Protein AF-A0A225DQ25-F1 (afdb_monomer_lite)

Sequence (58 aa):
MFNPRRQNWKRHFRWEITTLVGKTKTGIVTIYVLNINAPSRVSLRENLLFEGRFPPDE

pLDDT: mean 95.98, std 5.92, range [60.28, 98.62]

Structure (mmCIF, N/CA/C/O backbone):
data_AF-A0A225DQ25-F1
#
_entry.id   AF-A0A225DQ25-F1
#
loop_
_atom_site.group_PDB
_atom_site.id
_atom_site.type_symbol
_atom_site.label_atom_id
_atom_site.label_alt_id
_atom_site.label_comp_id
_atom_site.label_asym_id
_atom_site.label_entity_id
_atom_site.label_seq_id
_atom_site.pdbx_PDB_ins_code
_atom_site.Cartn_x
_atom_site.Cartn_y
_atom_site.Cartn_z
_atom_site.occupancy
_atom_site.B_iso_or_equiv
_atom_site.auth_seq_id
_atom_site.auth_comp_id
_atom_site.auth_asym_id
_atom_site.auth_atom_id
_atom_site.pdbx_PDB_model_num
ATOM 1 N N . MET A 1 1 ? -14.042 -1.318 8.219 1.00 88.12 1 MET A N 1
ATOM 2 C CA . MET A 1 1 ? -13.542 -1.629 6.861 1.00 88.12 1 MET A CA 1
ATOM 3 C C . MET A 1 1 ? -13.936 -0.498 5.909 1.00 88.12 1 MET A C 1
ATOM 5 O O . MET A 1 1 ? -14.923 0.171 6.196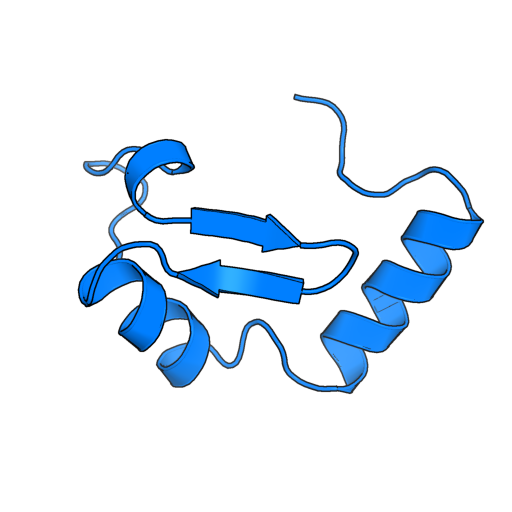 1.00 88.12 1 MET A O 1
ATOM 9 N N . PHE A 1 2 ? -13.145 -0.216 4.869 1.00 97.88 2 PHE A N 1
ATOM 10 C CA . PHE A 1 2 ? -13.350 0.904 3.936 1.00 97.88 2 PHE A CA 1
ATOM 11 C C . PHE A 1 2 ? -14.561 0.696 3.012 1.00 97.88 2 PHE A C 1
ATOM 13 O O . PHE A 1 2 ? -14.801 -0.416 2.550 1.00 97.88 2 PHE A O 1
ATOM 20 N N . ASN A 1 3 ? -15.300 1.770 2.723 1.00 97.31 3 ASN A N 1
ATOM 21 C CA . ASN A 1 3 ? -16.417 1.793 1.782 1.00 97.31 3 ASN A CA 1
ATOM 22 C C . ASN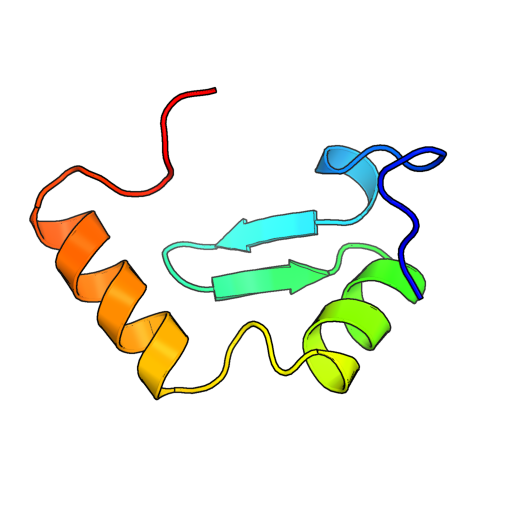 A 1 3 ? -16.151 2.811 0.652 1.00 97.31 3 ASN A C 1
ATOM 24 O O . ASN A 1 3 ? -16.364 4.009 0.866 1.00 97.31 3 ASN A O 1
ATOM 28 N N . PRO A 1 4 ? -15.773 2.363 -0.560 1.00 95.94 4 PRO A N 1
ATOM 29 C CA . PRO A 1 4 ? -15.413 3.254 -1.667 1.00 95.94 4 PRO A CA 1
ATOM 30 C C . PRO A 1 4 ? -16.561 4.144 -2.163 1.00 95.94 4 PRO A C 1
ATOM 32 O O . PRO A 1 4 ? -16.299 5.182 -2.755 1.00 95.94 4 PRO A O 1
ATOM 35 N N . ARG A 1 5 ? -17.830 3.792 -1.900 1.00 97.00 5 ARG A N 1
ATOM 36 C CA . ARG A 1 5 ? -18.989 4.609 -2.311 1.00 97.00 5 ARG A CA 1
ATOM 37 C C . ARG A 1 5 ? -19.259 5.794 -1.382 1.00 97.00 5 ARG A C 1
ATOM 39 O O . ARG A 1 5 ? -20.020 6.684 -1.738 1.00 97.00 5 ARG A O 1
ATOM 46 N N . ARG A 1 6 ? -18.708 5.780 -0.162 1.00 97.25 6 ARG A N 1
ATOM 47 C CA . ARG A 1 6 ? -18.999 6.782 0.886 1.00 97.25 6 ARG A CA 1
ATOM 48 C C . ARG A 1 6 ? -17.754 7.445 1.463 1.00 97.25 6 ARG A C 1
ATOM 50 O O . ARG A 1 6 ? -17.874 8.417 2.202 1.00 97.25 6 ARG A O 1
ATOM 57 N N . GLN A 1 7 ? -16.572 6.896 1.201 1.00 97.75 7 GLN A N 1
ATOM 58 C CA . GLN A 1 7 ? -15.327 7.323 1.825 1.00 97.75 7 GLN A CA 1
ATOM 59 C C . GLN A 1 7 ? -14.292 7.704 0.772 1.00 97.75 7 GLN A C 1
ATOM 61 O O . GLN A 1 7 ? -14.088 7.002 -0.213 1.00 97.75 7 GLN A O 1
ATOM 66 N N . ASN A 1 8 ? -13.603 8.816 1.016 1.00 97.38 8 ASN A N 1
ATOM 67 C CA . ASN A 1 8 ? -12.573 9.332 0.125 1.00 97.38 8 ASN A CA 1
ATOM 68 C C . ASN A 1 8 ? -11.283 8.495 0.218 1.00 97.38 8 ASN A C 1
ATOM 70 O O . ASN A 1 8 ? -10.728 8.336 1.306 1.00 97.38 8 ASN A O 1
ATOM 74 N N . TRP A 1 9 ? -10.770 8.012 -0.917 1.00 95.56 9 TRP A N 1
ATOM 75 C C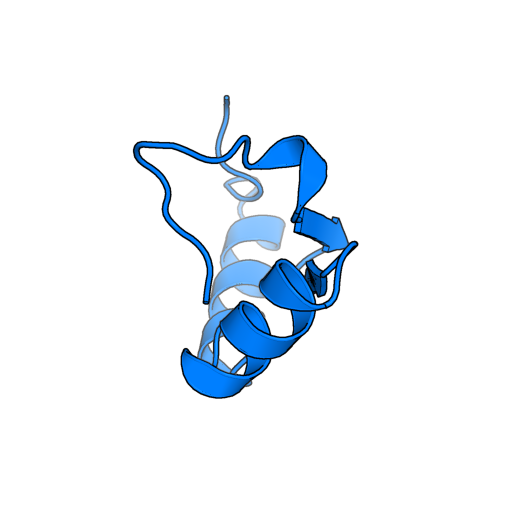A . TRP A 1 9 ? -9.545 7.204 -0.972 1.00 95.56 9 TRP A CA 1
ATOM 76 C C . TRP A 1 9 ? -8.319 7.921 -0.376 1.00 95.56 9 TRP A C 1
ATOM 78 O O . TRP A 1 9 ? -7.693 7.389 0.542 1.00 95.56 9 TRP A O 1
ATOM 88 N N . LYS A 1 10 ? -8.030 9.160 -0.811 1.00 96.19 10 LYS A N 1
ATOM 89 C CA . LYS A 1 10 ? -6.865 9.972 -0.383 1.00 96.19 10 LYS A CA 1
ATOM 90 C C . LYS A 1 10 ? -6.863 10.285 1.128 1.00 96.19 10 LYS A C 1
ATOM 92 O O . LYS A 1 10 ? -5.810 10.549 1.726 1.00 96.19 10 LYS A O 1
ATOM 97 N N . ARG A 1 11 ? -8.030 10.226 1.786 1.00 97.75 11 ARG A N 1
ATOM 98 C CA . ARG A 1 11 ? -8.149 10.307 3.255 1.00 97.75 11 ARG A CA 1
ATOM 99 C C . ARG A 1 11 ? -7.626 9.047 3.944 1.00 97.75 11 ARG A C 1
ATOM 101 O O . ARG A 1 11 ? -6.968 9.156 4.976 1.00 97.75 11 ARG A O 1
ATOM 108 N N . HIS A 1 12 ? -7.949 7.869 3.415 1.00 98.19 12 HIS A N 1
ATOM 109 C CA . HIS A 1 12 ? -7.700 6.591 4.083 1.00 98.19 12 HIS A CA 1
ATOM 110 C C . HIS A 1 12 ? -6.383 5.933 3.677 1.00 98.19 12 HIS A C 1
ATOM 112 O O . HIS A 1 12 ? -5.817 5.209 4.499 1.00 98.19 12 HIS A O 1
ATOM 118 N N . PHE A 1 13 ? -5.893 6.203 2.467 1.00 97.62 13 PHE A N 1
ATOM 119 C CA . PHE A 1 13 ? -4.751 5.512 1.882 1.00 97.62 13 PHE A CA 1
ATOM 120 C C . PHE A 1 13 ? -3.764 6.465 1.210 1.00 97.62 13 PHE A C 1
ATOM 122 O O . PHE A 1 13 ? -4.122 7.567 0.78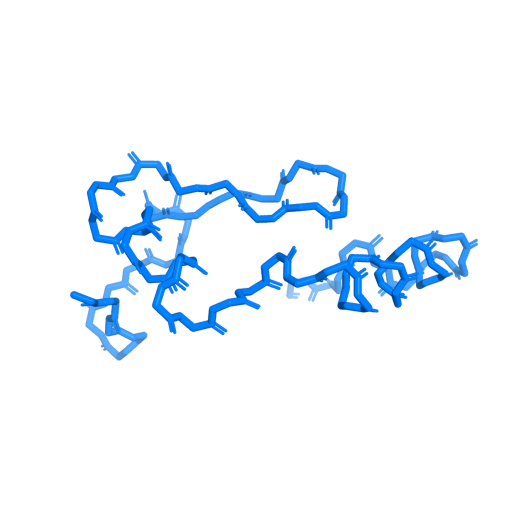9 1.00 97.62 13 PHE A O 1
ATOM 129 N N . ARG A 1 14 ? -2.515 6.013 1.101 1.00 96.38 14 ARG A N 1
ATOM 130 C CA . ARG A 1 14 ? -1.464 6.610 0.274 1.00 96.38 14 ARG A CA 1
ATOM 131 C C . ARG A 1 14 ? -0.550 5.495 -0.234 1.00 96.38 14 ARG A C 1
ATOM 133 O O . ARG A 1 14 ? -0.282 4.554 0.509 1.00 96.38 14 ARG A O 1
ATOM 140 N N . TRP A 1 15 ? -0.082 5.611 -1.471 1.00 95.62 15 TRP A N 1
ATOM 141 C CA . TRP A 1 15 ? 0.972 4.747 -1.995 1.00 95.62 15 TRP A CA 1
ATOM 142 C C . TRP A 1 15 ? 2.336 5.146 -1.429 1.00 95.62 15 TRP A C 1
ATOM 144 O O . TRP A 1 15 ? 2.667 6.328 -1.373 1.00 95.62 15 TRP A O 1
ATOM 154 N N . GLU A 1 16 ? 3.118 4.156 -1.022 1.00 96.19 16 GLU A N 1
ATOM 155 C CA . GLU A 1 16 ? 4.526 4.294 -0.668 1.00 96.19 16 GLU A CA 1
ATOM 156 C C . GLU A 1 16 ? 5.311 3.303 -1.520 1.00 96.19 16 GLU A C 1
ATOM 158 O O . GLU A 1 16 ? 5.341 2.101 -1.242 1.00 96.19 16 GLU A O 1
ATOM 163 N N . ILE A 1 17 ? 5.846 3.821 -2.630 1.00 95.50 17 ILE A N 1
ATOM 164 C CA . ILE A 1 17 ? 6.419 3.028 -3.721 1.00 95.50 17 ILE A CA 1
ATOM 165 C C . ILE A 1 17 ? 5.377 1.988 -4.160 1.00 95.50 17 ILE A C 1
ATOM 167 O O . ILE A 1 17 ? 4.325 2.359 -4.667 1.00 95.50 17 ILE A O 1
ATOM 171 N N . THR A 1 18 ? 5.600 0.706 -3.891 1.00 97.31 18 THR A N 1
ATOM 172 C CA . THR A 1 18 ? 4.753 -0.426 -4.285 1.00 97.31 18 THR A CA 1
ATOM 173 C C . THR A 1 18 ? 3.989 -1.005 -3.101 1.00 97.31 18 THR A C 1
ATOM 175 O O . THR A 1 18 ? 3.520 -2.139 -3.156 1.00 97.31 18 THR A O 1
ATOM 178 N N . THR A 1 19 ? 3.797 -0.250 -2.020 1.00 97.88 19 THR A N 1
ATOM 179 C CA . THR A 1 19 ? 2.995 -0.665 -0.858 1.00 97.88 19 THR A CA 1
ATOM 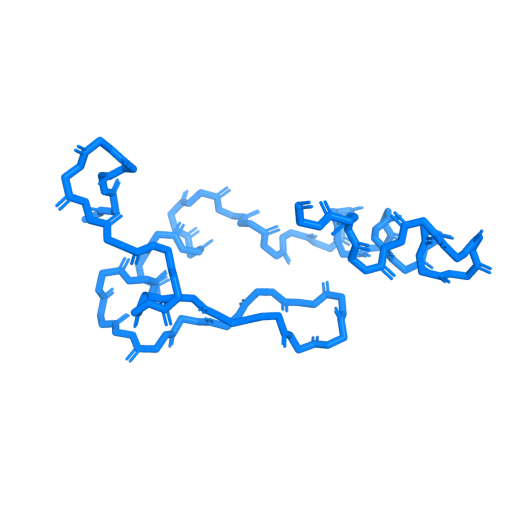180 C C . THR A 1 19 ? 1.884 0.340 -0.572 1.00 97.88 19 THR A C 1
ATOM 182 O O . THR A 1 19 ? 2.048 1.543 -0.769 1.00 97.88 19 THR A O 1
ATOM 185 N N . LEU A 1 20 ? 0.710 -0.142 -0.151 1.00 97.81 20 LEU A N 1
ATOM 186 C CA . LEU A 1 20 ? -0.377 0.737 0.286 1.00 97.81 20 LEU A CA 1
ATOM 187 C C . LEU A 1 20 ? -0.260 0.985 1.789 1.00 97.81 20 LEU A C 1
ATOM 189 O O . LEU A 1 20 ? -0.257 0.029 2.564 1.00 97.81 20 LEU A O 1
ATOM 193 N N . VAL A 1 21 ? -0.235 2.250 2.203 1.00 98.12 21 VAL A N 1
ATOM 194 C CA . VAL A 1 21 ? -0.192 2.649 3.615 1.00 98.12 21 VAL A CA 1
ATOM 195 C C . VAL A 1 21 ? -1.548 3.190 4.050 1.00 98.12 21 VAL A C 1
ATOM 197 O O . VAL A 1 21 ? -2.155 4.033 3.385 1.00 98.12 21 VAL A O 1
ATOM 200 N N . GLY A 1 22 ? -2.035 2.703 5.192 1.00 98.12 22 GLY A N 1
ATOM 201 C CA . GLY A 1 22 ? -3.284 3.153 5.797 1.00 98.12 22 GLY A CA 1
ATOM 202 C C . GLY A 1 22 ? -3.062 4.376 6.685 1.00 98.12 22 GLY A C 1
ATOM 203 O O . GLY A 1 22 ? -2.369 4.293 7.689 1.00 98.12 22 GLY A O 1
ATOM 204 N N . LYS A 1 23 ? -3.713 5.499 6.371 1.00 98.31 23 LYS A N 1
ATOM 205 C CA . LYS A 1 23 ? -3.644 6.760 7.144 1.00 98.31 23 LYS A CA 1
ATOM 206 C C . LYS A 1 23 ? -4.623 6.819 8.323 1.00 98.31 23 LYS A C 1
ATOM 208 O O . LYS A 1 23 ? -4.632 7.768 9.096 1.00 98.31 23 LYS A O 1
ATOM 213 N N . THR A 1 24 ? -5.516 5.837 8.427 1.00 98.50 24 THR A N 1
ATOM 214 C CA . THR A 1 24 ? -6.590 5.770 9.433 1.00 98.50 24 THR A CA 1
ATOM 215 C C . THR A 1 24 ? -6.779 4.328 9.886 1.00 98.50 24 THR A C 1
ATOM 217 O O . THR A 1 24 ? -6.483 3.416 9.115 1.00 98.50 24 THR A O 1
ATOM 220 N N . LYS A 1 25 ? -7.381 4.098 11.063 1.00 98.38 25 LYS A N 1
ATOM 221 C CA . LYS A 1 25 ? -7.728 2.738 11.531 1.00 98.38 25 LYS A CA 1
ATOM 222 C C . LYS A 1 25 ? -8.528 1.947 10.488 1.00 98.38 25 LYS A C 1
ATOM 224 O O . LYS A 1 25 ? -8.235 0.784 10.241 1.00 98.38 25 LYS A O 1
ATOM 229 N N . THR A 1 26 ? -9.480 2.594 9.811 1.00 98.25 26 THR A N 1
ATOM 230 C CA . THR A 1 26 ? -10.244 1.983 8.712 1.00 98.25 26 THR A CA 1
ATOM 231 C C . THR A 1 26 ? -9.347 1.539 7.560 1.00 98.25 26 THR A C 1
ATOM 233 O O . THR A 1 26 ? -9.516 0.424 7.072 1.00 98.25 26 THR A O 1
ATOM 236 N N . GLY A 1 27 ? -8.405 2.383 7.130 1.00 98.38 27 GLY A N 1
ATOM 237 C CA . GLY A 1 27 ? -7.475 2.061 6.045 1.00 98.38 27 GLY A CA 1
ATOM 238 C C . GLY A 1 27 ? -6.509 0.940 6.427 1.00 98.38 27 GLY A C 1
ATOM 239 O O . GLY A 1 27 ? -6.379 -0.028 5.687 1.00 98.38 27 GLY A O 1
ATOM 240 N N . ILE A 1 28 ? -5.928 1.022 7.627 1.00 98.50 28 ILE A N 1
ATOM 241 C CA . ILE A 1 28 ? -5.027 0.008 8.191 1.00 98.50 28 ILE A CA 1
ATOM 242 C C . ILE A 1 28 ? -5.723 -1.358 8.217 1.00 98.50 28 ILE A C 1
ATOM 244 O O . ILE A 1 28 ? -5.256 -2.298 7.582 1.00 98.50 28 ILE A O 1
ATOM 248 N N . VAL A 1 29 ? -6.895 -1.456 8.859 1.00 98.38 29 VAL A N 1
ATOM 249 C CA . VAL A 1 29 ? -7.656 -2.716 8.933 1.00 98.38 29 VAL A CA 1
ATOM 250 C C . VAL A 1 29 ? -8.051 -3.214 7.544 1.00 98.38 29 VAL A C 1
ATOM 252 O O . VAL A 1 29 ? -8.029 -4.413 7.306 1.00 98.38 29 VAL A O 1
ATOM 255 N N . THR A 1 30 ? -8.379 -2.323 6.605 1.00 98.38 30 THR A N 1
ATOM 256 C CA . THR A 1 30 ? -8.716 -2.733 5.231 1.00 98.38 30 THR A CA 1
ATOM 257 C C . THR A 1 30 ? -7.521 -3.372 4.525 1.00 98.38 30 THR A C 1
ATOM 259 O O . THR A 1 30 ? -7.692 -4.410 3.896 1.00 98.38 30 THR A O 1
ATOM 262 N N . ILE A 1 31 ? -6.321 -2.795 4.655 1.00 98.50 31 ILE A N 1
ATOM 263 C CA . ILE A 1 31 ? -5.091 -3.356 4.076 1.00 98.50 31 ILE A CA 1
ATOM 264 C C . ILE A 1 31 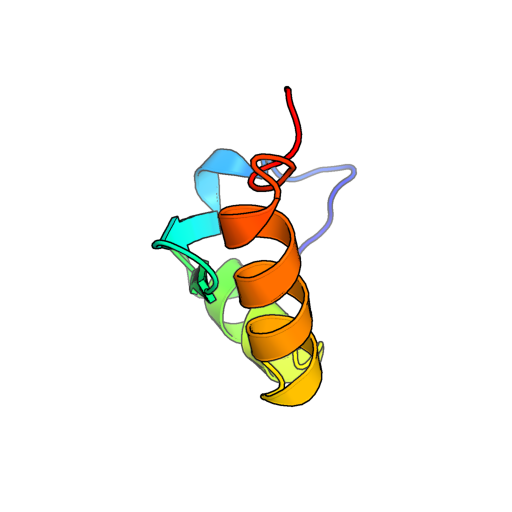? -4.819 -4.755 4.630 1.00 98.50 31 ILE A C 1
ATOM 266 O O . ILE A 1 31 ? -4.549 -5.662 3.842 1.00 98.50 31 ILE A O 1
ATOM 270 N N . TYR A 1 32 ? -4.935 -4.931 5.950 1.00 98.25 32 TYR A N 1
ATOM 271 C CA . TYR A 1 32 ? -4.721 -6.224 6.604 1.00 98.25 32 TYR A CA 1
ATOM 272 C C . TYR A 1 32 ? -5.785 -7.255 6.218 1.00 98.25 32 TYR A C 1
ATOM 274 O O . TYR A 1 32 ? -5.444 -8.326 5.729 1.00 98.25 32 TYR A O 1
ATOM 282 N N . VAL A 1 33 ? -7.072 -6.928 6.379 1.00 98.31 33 VAL A N 1
ATOM 283 C CA . VAL A 1 33 ? -8.185 -7.863 6.130 1.00 98.31 33 VAL A CA 1
ATOM 284 C C . VAL A 1 33 ? -8.247 -8.295 4.665 1.00 98.31 33 VAL A C 1
ATOM 286 O O . VAL A 1 33 ? -8.506 -9.460 4.384 1.00 98.31 33 VAL A O 1
ATOM 289 N N . LEU A 1 34 ? -7.990 -7.384 3.722 1.00 98.06 34 LEU A N 1
ATOM 290 C CA . LEU A 1 34 ? -7.994 -7.704 2.288 1.00 98.06 34 LEU A CA 1
ATOM 291 C C . LEU A 1 34 ? -6.643 -8.205 1.765 1.00 98.06 34 LEU A C 1
ATOM 293 O O . LEU A 1 34 ? -6.512 -8.480 0.566 1.00 98.06 34 LEU A O 1
ATOM 297 N N . ASN A 1 35 ? -5.638 -8.289 2.639 1.00 98.25 35 ASN A N 1
ATOM 298 C CA . ASN A 1 35 ? -4.272 -8.671 2.309 1.00 98.25 35 ASN A CA 1
ATOM 299 C C . ASN A 1 35 ? -3.734 -7.906 1.077 1.00 98.25 35 ASN A C 1
ATOM 301 O O . ASN A 1 35 ? -3.246 -8.487 0.103 1.00 98.25 35 ASN A O 1
ATOM 305 N N . ILE A 1 36 ? -3.911 -6.577 1.060 1.00 98.00 36 ILE A N 1
ATOM 306 C CA . ILE A 1 36 ? -3.581 -5.731 -0.108 1.00 98.00 36 ILE A CA 1
ATOM 307 C C . ILE A 1 36 ? -2.083 -5.801 -0.427 1.00 98.00 36 ILE A C 1
ATOM 309 O O . ILE A 1 36 ? -1.698 -5.898 -1.592 1.00 98.00 36 ILE A O 1
ATOM 313 N N . ASN A 1 37 ? -1.248 -5.816 0.612 1.00 98.50 37 ASN A N 1
ATOM 314 C CA . ASN A 1 37 ? 0.207 -5.892 0.499 1.00 98.50 37 ASN A CA 1
ATOM 315 C C . ASN A 1 37 ? 0.742 -7.331 0.587 1.00 98.50 37 ASN A C 1
ATOM 317 O O . ASN A 1 37 ? 1.866 -7.529 1.037 1.00 98.50 37 ASN A O 1
ATOM 321 N N . ALA A 1 38 ? -0.034 -8.336 0.164 1.00 98.62 38 ALA A N 1
ATOM 322 C CA . ALA A 1 38 ? 0.492 -9.691 0.000 1.00 98.62 38 ALA A CA 1
ATOM 323 C C . ALA A 1 38 ? 1.781 -9.663 -0.854 1.00 98.62 38 ALA A C 1
ATOM 325 O O . ALA A 1 38 ? 1.784 -8.947 -1.863 1.00 98.62 38 ALA A O 1
ATOM 326 N N . PRO A 1 39 ? 2.833 -10.443 -0.524 1.00 98.50 39 PRO A N 1
ATOM 327 C CA . PRO A 1 39 ? 4.120 -10.379 -1.222 1.00 98.50 39 PRO A CA 1
ATOM 328 C C . PRO A 1 39 ? 3.998 -10.476 -2.747 1.00 98.50 39 PRO A C 1
ATOM 330 O O . PRO A 1 39 ? 4.513 -9.623 -3.458 1.00 98.50 39 PRO A O 1
ATOM 333 N N . SER A 1 40 ? 3.194 -11.415 -3.256 1.00 98.31 40 SER A N 1
ATOM 334 C CA . SER A 1 40 ? 2.955 -11.569 -4.699 1.00 98.31 40 SER A CA 1
ATOM 335 C C . SER A 1 40 ? 2.336 -10.331 -5.364 1.00 98.31 40 SER A C 1
ATOM 337 O O . SER A 1 40 ? 2.663 -10.010 -6.504 1.00 98.31 40 SER A O 1
ATOM 339 N N . ARG A 1 41 ? 1.467 -9.594 -4.659 1.00 97.94 41 ARG A N 1
ATOM 340 C CA . ARG A 1 41 ? 0.846 -8.353 -5.157 1.00 97.94 41 ARG A CA 1
ATOM 341 C C . ARG A 1 41 ? 1.806 -7.169 -5.121 1.00 97.94 41 ARG A C 1
ATOM 343 O O . ARG A 1 41 ? 1.649 -6.256 -5.928 1.00 97.94 41 ARG A O 1
ATOM 350 N N . VAL A 1 42 ? 2.727 -7.138 -4.158 1.00 98.31 42 VAL A N 1
ATOM 351 C CA . VAL A 1 42 ? 3.790 -6.123 -4.093 1.00 98.31 42 VAL A CA 1
ATOM 352 C C . VAL A 1 42 ? 4.783 -6.369 -5.224 1.00 98.31 42 VAL A C 1
ATOM 354 O O . VAL A 1 42 ? 4.994 -5.461 -6.018 1.00 98.31 42 VAL A O 1
ATOM 357 N N . SER A 1 43 ? 5.251 -7.609 -5.404 1.00 98.31 43 SER A N 1
ATOM 358 C CA . SER A 1 43 ? 6.152 -7.974 -6.504 1.00 98.31 43 SER A CA 1
ATOM 359 C C . SER A 1 43 ? 5.550 -7.701 -7.883 1.00 98.31 43 SER A C 1
ATOM 361 O O . SER A 1 43 ? 6.233 -7.201 -8.771 1.00 98.31 43 SER A O 1
ATOM 363 N N . LEU A 1 44 ? 4.250 -7.946 -8.082 1.00 97.81 44 LEU A N 1
ATOM 364 C CA . LEU A 1 44 ? 3.579 -7.544 -9.324 1.00 97.81 44 LEU A CA 1
ATOM 365 C C . LEU A 1 44 ? 3.653 -6.024 -9.550 1.00 97.81 44 LEU A C 1
ATOM 367 O O . LEU A 1 44 ? 3.937 -5.577 -10.656 1.00 97.81 44 LEU A O 1
ATOM 371 N N . ARG A 1 45 ? 3.413 -5.222 -8.506 1.00 97.88 45 ARG A N 1
ATOM 372 C CA . ARG A 1 45 ? 3.483 -3.757 -8.599 1.00 97.88 45 ARG A CA 1
ATOM 373 C C . ARG A 1 45 ? 4.908 -3.249 -8.794 1.00 97.88 45 ARG A C 1
ATOM 375 O O . ARG A 1 45 ? 5.072 -2.241 -9.463 1.00 97.88 45 ARG A O 1
ATOM 382 N N . GLU A 1 46 ? 5.918 -3.936 -8.270 1.00 98.12 46 GLU A N 1
ATOM 383 C CA . GLU A 1 46 ? 7.334 -3.645 -8.545 1.00 98.12 46 GLU A CA 1
ATOM 384 C C . GLU A 1 46 ? 7.677 -3.840 -10.022 1.00 98.12 46 GLU A C 1
ATOM 386 O O . GLU A 1 46 ? 8.287 -2.955 -10.617 1.00 98.12 46 GLU A O 1
ATOM 391 N N . ASN A 1 47 ? 7.210 -4.930 -10.641 1.00 98.06 47 ASN A N 1
ATOM 392 C CA . ASN A 1 47 ? 7.370 -5.134 -12.084 1.00 98.06 47 ASN A CA 1
ATOM 393 C C . ASN A 1 47 ? 6.661 -4.032 -12.888 1.00 98.06 47 ASN A C 1
ATOM 395 O O . ASN A 1 47 ? 7.248 -3.445 -13.790 1.00 98.06 47 ASN A O 1
ATOM 399 N N . LEU A 1 48 ? 5.427 -3.679 -12.513 1.00 97.06 48 LEU A N 1
ATOM 400 C CA . LEU A 1 48 ? 4.692 -2.595 -13.172 1.00 97.06 48 LEU A CA 1
ATOM 401 C C . LEU A 1 48 ? 5.355 -1.225 -12.975 1.00 97.06 48 LEU A C 1
ATOM 403 O O . LEU A 1 48 ? 5.321 -0.404 -13.885 1.00 97.06 48 LEU A O 1
ATOM 407 N N . LEU A 1 49 ? 5.960 -0.968 -11.813 1.00 96.88 49 LEU A N 1
ATOM 408 C CA . LEU A 1 49 ? 6.732 0.248 -11.561 1.00 96.88 49 LEU A CA 1
ATOM 409 C C . LEU A 1 49 ? 7.960 0.303 -12.476 1.00 96.88 49 LEU A C 1
ATOM 411 O O . LEU A 1 49 ? 8.226 1.348 -13.062 1.00 96.88 49 LEU A O 1
ATOM 415 N N . PHE A 1 50 ? 8.671 -0.817 -12.639 1.00 97.00 50 PHE A N 1
ATOM 416 C CA . PHE A 1 50 ? 9.803 -0.925 -13.563 1.00 97.00 50 PHE A CA 1
ATOM 417 C C . PHE A 1 50 ? 9.388 -0.686 -15.025 1.00 97.00 50 PHE A C 1
ATOM 419 O O . PHE A 1 50 ? 10.105 -0.024 -15.769 1.00 97.00 50 PHE A O 1
ATOM 426 N N . GLU A 1 51 ? 8.198 -1.145 -15.418 1.00 96.62 51 GLU A N 1
ATOM 427 C CA . GLU A 1 51 ? 7.597 -0.867 -16.731 1.00 96.62 51 GLU A CA 1
ATOM 428 C C . GLU A 1 51 ? 7.063 0.574 -16.883 1.00 96.62 51 GLU A C 1
ATOM 430 O O . GLU A 1 51 ? 6.586 0.933 -17.958 1.00 96.62 51 GLU A O 1
ATOM 435 N N . GLY A 1 52 ? 7.087 1.401 -15.829 1.00 95.62 52 GLY A N 1
ATOM 436 C CA . GLY A 1 52 ? 6.511 2.752 -15.843 1.00 95.62 52 GLY A CA 1
ATOM 437 C C . GLY A 1 52 ? 4.977 2.785 -15.845 1.00 95.62 52 GLY A C 1
ATOM 438 O O . GLY A 1 52 ? 4.381 3.786 -16.224 1.00 95.62 52 GLY A O 1
ATOM 439 N N . ARG A 1 53 ? 4.324 1.692 -15.433 1.00 94.69 53 ARG A N 1
ATOM 440 C CA . ARG A 1 53 ? 2.858 1.504 -15.426 1.00 94.69 53 ARG A CA 1
ATOM 441 C C . ARG A 1 53 ? 2.242 1.547 -14.025 1.00 94.69 53 ARG A C 1
ATOM 443 O O . ARG A 1 53 ? 1.074 1.193 -13.847 1.00 94.69 53 ARG A O 1
ATOM 450 N N . PHE A 1 54 ? 3.029 1.912 -13.016 1.00 94.56 54 PHE A N 1
ATOM 451 C CA . PHE A 1 54 ? 2.573 2.066 -11.639 1.00 94.56 54 PHE A CA 1
ATOM 452 C C . PHE A 1 54 ? 3.197 3.313 -10.980 1.00 94.56 54 PHE A C 1
ATOM 454 O O . PHE A 1 54 ? 4.402 3.512 -11.129 1.00 94.56 54 PHE A O 1
ATOM 461 N N . PRO A 1 55 ? 2.437 4.100 -10.186 1.00 88.62 55 PRO A N 1
ATOM 462 C CA . PRO A 1 55 ? 0.989 3.990 -9.981 1.00 88.62 55 PRO A CA 1
ATOM 463 C C . PRO A 1 55 ? 0.220 4.239 -11.292 1.00 88.62 55 PRO A C 1
ATOM 465 O O . PRO A 1 55 ? 0.767 4.865 -12.192 1.00 88.62 55 PRO A O 1
ATOM 468 N N . PRO A 1 56 ? -1.004 3.704 -11.444 1.00 81.50 56 PRO A N 1
ATOM 469 C CA . PRO A 1 56 ? -1.825 4.023 -12.608 1.00 81.50 56 PRO A CA 1
ATOM 470 C C . PRO A 1 56 ? -2.120 5.528 -12.641 1.00 81.50 56 PRO A C 1
ATOM 472 O O . PRO A 1 56 ? -2.236 6.147 -11.577 1.00 81.50 56 PRO A O 1
ATOM 475 N N . ASP A 1 57 ? -2.253 6.084 -13.844 1.00 80.12 57 ASP A N 1
ATOM 476 C CA . ASP A 1 57 ? -2.689 7.468 -14.044 1.00 80.12 57 ASP A CA 1
ATOM 477 C C . ASP A 1 57 ? -4.043 7.716 -13.338 1.00 80.12 57 ASP A C 1
ATOM 479 O O . ASP A 1 57 ? -4.879 6.806 -13.262 1.00 80.12 57 ASP A O 1
ATOM 483 N N . GLU A 1 58 ? -4.234 8.918 -12.769 1.00 60.28 58 GLU A N 1
ATOM 484 C CA . GLU A 1 58 ? -5.509 9.336 -12.142 1.00 60.28 58 GLU A CA 1
ATOM 485 C C . GLU A 1 58 ? -6.622 9.584 -13.167 1.00 60.28 58 GLU A C 1
ATOM 487 O O . GLU A 1 58 ? -6.342 10.188 -14.227 1.00 60.28 58 GLU A O 1
#

Foldseek 3Di:
DDDPVPDDDVCQWDDDQLDIDGPDPVNVVCCVVVVCVPPVSSVVSVVCVVVVCPPPDD

Organism: NCBI:txid1908690

Secondary structure (DSSP, 8-state):
---TTTS-HHHHEEEETTEEEESSHHHHHHHHHTTTT-HHHHHHHHHHHHTT--SPP-

Radius of gyration: 11.86 Å; chains: 1; bounding box: 29×22×28 Å